Protein AF-A0A2L2YLT2-F1 (afdb_monomer_lite)

pLDDT: mean 78.49, std 17.12, range [33.25, 95.69]

Sequence (82 aa):
FITTLINGYSSADDLNAACVNTLTGGLPKVKVINVRLPGILYSPGFVKNSNYQNNVQCAYQLLAPQGMHVRILFNTLDVDIT

Structure (mmCIF, N/CA/C/O backbone):
data_AF-A0A2L2YLT2-F1
#
_entry.id   AF-A0A2L2YLT2-F1
#
loop_
_atom_site.group_PDB
_atom_site.id
_atom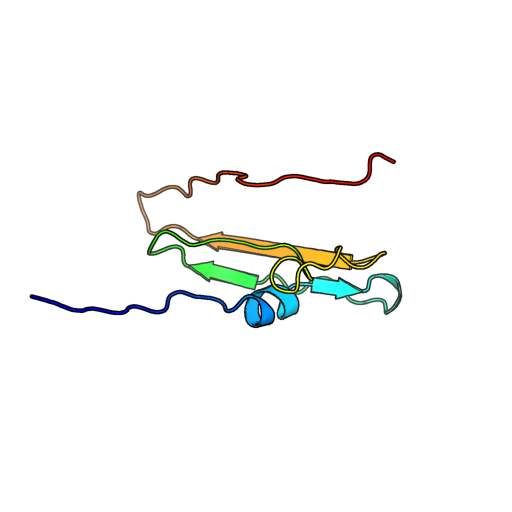_site.type_symbol
_atom_site.label_atom_id
_atom_site.label_alt_id
_atom_site.label_comp_id
_atom_site.label_asym_id
_atom_site.label_entity_id
_atom_site.label_seq_id
_atom_site.pdbx_PDB_ins_code
_atom_site.Cartn_x
_atom_site.Cartn_y
_atom_site.Cartn_z
_atom_site.occupancy
_atom_site.B_iso_or_equiv
_atom_site.auth_seq_id
_atom_site.auth_comp_id
_atom_site.auth_asym_id
_atom_site.auth_atom_id
_atom_site.pdbx_PDB_model_num
ATOM 1 N N . PHE A 1 1 ? -29.082 -18.503 6.677 1.00 38.72 1 PHE A N 1
ATOM 2 C CA . PHE A 1 1 ? -27.811 -18.331 5.950 1.00 38.72 1 PHE A CA 1
ATOM 3 C C . PHE A 1 1 ? -27.671 -16.856 5.629 1.00 38.72 1 PHE A C 1
ATOM 5 O O . PHE A 1 1 ? -28.429 -16.349 4.816 1.00 38.72 1 PHE A O 1
ATOM 12 N N . ILE A 1 2 ? -26.841 -16.140 6.385 1.00 37.00 2 ILE A N 1
ATOM 13 C CA . ILE A 1 2 ? -26.650 -14.699 6.208 1.00 37.00 2 ILE A CA 1
ATOM 14 C C . ILE A 1 2 ? -25.520 -14.520 5.200 1.00 37.00 2 ILE A C 1
ATOM 16 O O . ILE A 1 2 ? -24.372 -14.845 5.490 1.00 37.00 2 ILE A O 1
ATOM 20 N N . THR A 1 3 ? -25.861 -14.024 4.018 1.00 41.19 3 THR A N 1
ATOM 21 C CA . THR A 1 3 ? -24.893 -13.579 3.020 1.00 41.19 3 THR A CA 1
ATOM 22 C C . THR A 1 3 ? -24.695 -12.083 3.224 1.00 41.19 3 THR A C 1
ATOM 24 O O . THR A 1 3 ? -25.430 -11.278 2.660 1.00 41.19 3 THR A O 1
ATOM 27 N N . THR A 1 4 ? -23.732 -11.692 4.058 1.00 39.84 4 THR A N 1
ATOM 28 C CA . THR A 1 4 ? -23.296 -10.291 4.109 1.00 39.84 4 THR A CA 1
ATOM 29 C C . THR A 1 4 ? -22.017 -10.165 3.299 1.00 39.84 4 THR A C 1
ATOM 31 O O . THR A 1 4 ? -20.928 -10.483 3.770 1.00 39.84 4 THR A O 1
ATOM 34 N N . LEU A 1 5 ? -22.166 -9.719 2.054 1.00 42.09 5 LEU A N 1
ATOM 35 C CA . LEU A 1 5 ? -21.064 -9.252 1.226 1.00 42.09 5 LEU A CA 1
ATOM 36 C C . LEU A 1 5 ? -20.735 -7.826 1.693 1.00 42.09 5 LEU A C 1
ATOM 38 O O . LEU A 1 5 ? -21.516 -6.906 1.461 1.00 42.09 5 LEU A O 1
ATOM 42 N N . ILE A 1 6 ? -19.622 -7.638 2.403 1.00 33.84 6 ILE A N 1
ATOM 43 C CA . ILE A 1 6 ? -19.117 -6.303 2.748 1.00 33.84 6 ILE A CA 1
ATOM 44 C C . ILE A 1 6 ? -17.859 -6.064 1.920 1.00 33.84 6 ILE A C 1
ATOM 46 O O . ILE A 1 6 ? -16.781 -6.554 2.249 1.00 33.84 6 ILE A O 1
ATOM 50 N N . ASN A 1 7 ? -18.006 -5.298 0.837 1.00 38.06 7 ASN A N 1
ATOM 51 C CA . ASN A 1 7 ? -16.893 -4.824 0.022 1.00 38.06 7 ASN A CA 1
ATOM 52 C C . ASN A 1 7 ? -16.146 -3.709 0.767 1.00 38.06 7 ASN A C 1
ATOM 54 O O . ASN A 1 7 ? -16.395 -2.526 0.566 1.00 38.06 7 ASN A O 1
ATOM 58 N N . GLY A 1 8 ? -15.202 -4.101 1.618 1.00 33.25 8 GLY A N 1
ATOM 59 C CA . GLY A 1 8 ? -14.076 -3.262 2.024 1.00 33.25 8 GLY A CA 1
ATOM 60 C C . GLY A 1 8 ? -12.909 -3.393 1.046 1.00 33.25 8 GLY A C 1
ATOM 61 O O . GLY A 1 8 ? -11.760 -3.398 1.471 1.00 33.25 8 GLY A O 1
ATOM 62 N N . TYR A 1 9 ? -13.181 -3.575 -0.246 1.00 47.03 9 TYR A N 1
ATOM 63 C CA . TYR A 1 9 ? -12.137 -3.524 -1.254 1.00 47.03 9 TYR A CA 1
ATOM 64 C C . TYR A 1 9 ? -11.972 -2.055 -1.617 1.00 47.03 9 TYR A C 1
ATOM 66 O O . TYR A 1 9 ? -12.797 -1.488 -2.324 1.00 47.03 9 TYR A O 1
ATOM 74 N N . SER A 1 10 ? -10.883 -1.436 -1.165 1.00 44.31 10 SER A N 1
ATOM 75 C CA . SER A 1 10 ? -10.203 -0.551 -2.104 1.00 44.31 10 SER A CA 1
ATOM 76 C C . SER A 1 10 ? -9.911 -1.463 -3.287 1.00 44.31 10 SER A C 1
ATOM 78 O O . SER A 1 10 ? -9.091 -2.372 -3.147 1.00 44.31 10 SER A O 1
ATOM 80 N N . SER A 1 11 ? -10.662 -1.343 -4.383 1.00 48.72 11 SER A N 1
ATOM 81 C CA . SER A 1 11 ? -10.358 -2.118 -5.580 1.00 48.72 11 SER A CA 1
ATOM 82 C C . SER A 1 11 ? -8.876 -1.901 -5.908 1.00 48.72 11 SER A C 1
ATOM 84 O O . SER A 1 11 ? -8.287 -0.890 -5.510 1.00 48.72 11 SER A O 1
ATOM 86 N N . ALA A 1 12 ? -8.216 -2.844 -6.575 1.00 48.59 12 ALA A N 1
ATOM 87 C CA . ALA A 1 12 ? -6.803 -2.661 -6.908 1.00 48.59 12 ALA A CA 1
ATOM 88 C C . ALA A 1 12 ? -6.551 -1.331 -7.655 1.00 48.59 12 ALA A C 1
ATOM 90 O O . ALA A 1 12 ? -5.501 -0.718 -7.485 1.00 48.59 12 ALA A O 1
ATOM 91 N N . ASP A 1 13 ? -7.549 -0.828 -8.390 1.00 54.59 13 ASP A N 1
ATOM 92 C CA . ASP A 1 13 ? -7.526 0.493 -9.019 1.00 54.59 13 ASP A CA 1
ATOM 93 C C . ASP A 1 13 ? -7.615 1.658 -8.007 1.00 54.59 13 ASP A C 1
ATOM 95 O O . ASP A 1 13 ? -6.918 2.660 -8.165 1.00 54.59 13 ASP A O 1
ATOM 99 N N . ASP A 1 14 ? -8.366 1.514 -6.911 1.00 65.56 14 ASP A N 1
ATOM 100 C CA . ASP A 1 14 ? -8.415 2.497 -5.814 1.00 65.56 14 ASP A CA 1
ATOM 101 C C . ASP A 1 14 ? -7.121 2.556 -4.985 1.00 65.56 14 ASP A C 1
ATOM 103 O O . ASP A 1 14 ? -6.862 3.572 -4.324 1.00 65.56 14 ASP A O 1
ATOM 107 N N . LEU A 1 15 ? -6.330 1.473 -4.997 1.00 71.69 15 LEU A N 1
ATOM 108 C CA . LEU A 1 15 ? -4.981 1.441 -4.422 1.00 71.69 15 LEU A CA 1
ATOM 109 C C . LEU A 1 15 ? -3.983 2.134 -5.352 1.00 71.69 15 LEU A C 1
ATOM 111 O O . LEU A 1 15 ? -3.172 2.930 -4.884 1.00 71.69 15 LEU A O 1
ATOM 115 N N . ASN A 1 16 ? -4.100 1.924 -6.667 1.00 70.00 16 ASN A N 1
ATOM 116 C CA . ASN A 1 16 ? -3.241 2.571 -7.663 1.00 70.00 16 ASN A CA 1
ATOM 117 C C . ASN A 1 16 ? -3.334 4.103 -7.620 1.00 70.00 16 ASN A C 1
ATOM 119 O O . ASN A 1 16 ? -2.352 4.777 -7.910 1.00 70.00 16 ASN A O 1
ATOM 123 N N . ALA A 1 17 ? -4.469 4.668 -7.193 1.00 73.75 17 ALA A N 1
ATOM 124 C CA . ALA A 1 17 ? -4.617 6.112 -6.989 1.00 73.75 17 ALA A CA 1
ATOM 125 C C . ALA A 1 17 ? -3.692 6.696 -5.894 1.00 73.75 17 ALA A C 1
ATOM 127 O O . ALA A 1 17 ? -3.492 7.910 -5.847 1.00 73.75 17 ALA A O 1
ATOM 128 N N . ALA A 1 18 ? -3.135 5.860 -5.009 1.00 80.69 18 ALA A N 1
ATOM 129 C CA . ALA A 1 18 ? -2.129 6.256 -4.017 1.00 80.69 18 ALA A CA 1
ATOM 130 C C . ALA A 1 18 ? -0.719 6.3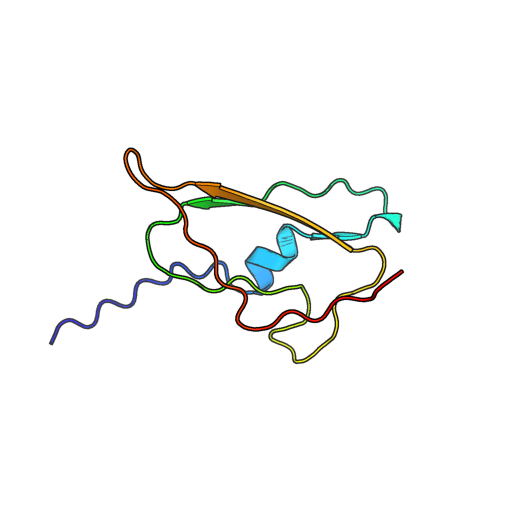85 -4.612 1.00 80.69 18 ALA A C 1
ATOM 132 O O . ALA A 1 18 ? 0.190 6.915 -3.968 1.00 80.69 18 ALA A O 1
ATOM 133 N N . CYS A 1 19 ? -0.528 5.845 -5.813 1.00 86.50 19 CYS A N 1
ATOM 134 C CA . CYS A 1 19 ? 0.752 5.757 -6.480 1.00 86.50 19 CYS A CA 1
ATOM 135 C C . CYS A 1 19 ? 0.914 6.895 -7.484 1.00 86.50 19 CYS A C 1
ATOM 137 O O . CYS A 1 19 ? -0.009 7.243 -8.218 1.00 86.50 19 CYS A O 1
ATOM 139 N N . VAL A 1 20 ? 2.111 7.465 -7.532 1.00 88.88 20 VAL A N 1
ATOM 140 C CA . VAL A 1 20 ? 2.477 8.530 -8.467 1.00 88.88 20 VAL A CA 1
ATOM 141 C C . VAL A 1 20 ? 3.774 8.179 -9.177 1.00 88.88 20 VAL A C 1
ATOM 143 O O . VAL A 1 20 ? 4.610 7.455 -8.636 1.00 88.88 20 VAL A O 1
ATOM 146 N N . ASN A 1 21 ? 3.949 8.713 -10.384 1.00 86.31 21 ASN A N 1
ATOM 147 C CA . ASN A 1 21 ? 5.221 8.642 -11.088 1.00 86.31 21 ASN A CA 1
ATOM 148 C C . ASN A 1 21 ? 6.118 9.803 -10.637 1.00 86.31 21 ASN A C 1
ATOM 150 O O . ASN A 1 21 ? 5.772 10.972 -10.836 1.00 86.31 21 ASN A O 1
ATOM 154 N N . THR A 1 22 ? 7.274 9.498 -10.056 1.00 84.12 22 THR A N 1
ATOM 155 C CA . THR A 1 22 ? 8.180 10.511 -9.499 1.00 84.12 22 THR A CA 1
ATOM 156 C C . THR A 1 22 ? 8.817 11.395 -10.574 1.00 84.12 22 THR A C 1
ATOM 158 O O . THR A 1 22 ? 9.123 12.553 -10.299 1.00 84.12 22 THR A O 1
ATOM 161 N N . LEU A 1 23 ? 8.922 10.926 -11.825 1.00 84.44 23 LEU A N 1
ATOM 162 C CA . LEU A 1 23 ? 9.423 11.729 -12.950 1.00 84.44 23 LEU A CA 1
ATOM 163 C C . LEU A 1 23 ? 8.454 12.848 -13.349 1.00 84.44 23 LEU A C 1
ATOM 165 O O . LEU A 1 23 ? 8.874 13.862 -13.896 1.00 84.44 23 LEU A O 1
ATOM 169 N N . THR A 1 24 ? 7.161 12.693 -13.050 1.00 82.06 24 THR A N 1
ATOM 170 C CA . THR A 1 24 ? 6.157 13.752 -13.259 1.00 82.06 24 THR A CA 1
ATOM 171 C C . THR A 1 24 ? 6.134 14.792 -12.132 1.00 82.06 24 THR A C 1
ATOM 173 O O . THR A 1 24 ? 5.286 15.680 -12.137 1.00 82.06 24 THR A O 1
ATOM 176 N N . GLY A 1 25 ? 7.053 14.697 -11.161 1.00 72.38 25 GLY A N 1
ATOM 177 C CA . GLY A 1 25 ? 7.144 15.619 -10.024 1.00 72.38 25 GLY A CA 1
ATOM 178 C C . GLY A 1 25 ? 6.014 15.460 -9.000 1.00 72.38 25 GLY A C 1
ATOM 179 O O . GLY A 1 25 ? 5.828 16.323 -8.144 1.00 72.38 25 GLY A O 1
ATOM 180 N N . GLY A 1 26 ? 5.237 14.377 -9.087 1.00 73.19 26 GLY A N 1
ATOM 181 C CA . GLY A 1 26 ? 4.152 14.095 -8.157 1.00 73.19 26 GLY A CA 1
ATOM 182 C C . GLY A 1 26 ? 4.678 13.602 -6.811 1.00 73.19 26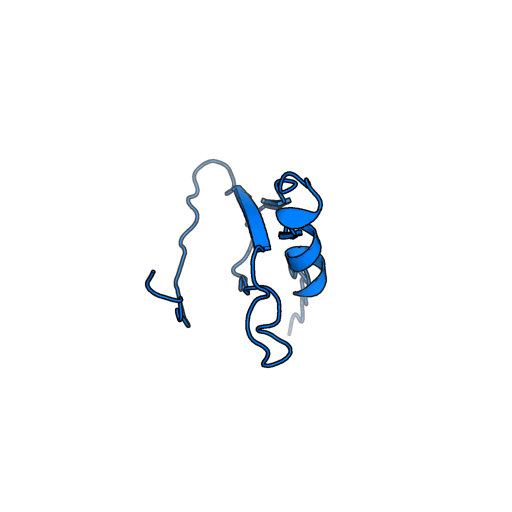 GLY A C 1
ATOM 183 O O . GLY A 1 26 ? 5.503 12.693 -6.758 1.00 73.19 26 GLY A O 1
ATOM 184 N N . LEU A 1 27 ? 4.158 14.160 -5.716 1.00 77.88 27 LEU A N 1
ATOM 185 C CA . LEU A 1 27 ? 4.294 13.567 -4.385 1.00 77.88 27 LEU A CA 1
ATOM 186 C C . LEU A 1 27 ? 3.194 12.515 -4.183 1.00 77.88 27 LEU A C 1
ATOM 188 O O . LEU A 1 27 ? 2.043 12.774 -4.558 1.00 77.88 27 LEU A O 1
ATOM 192 N N . PRO A 1 28 ? 3.502 11.346 -3.593 1.00 78.88 28 PRO A N 1
ATOM 193 C CA . PRO A 1 28 ? 2.493 10.330 -3.335 1.00 78.88 28 PRO A CA 1
ATOM 194 C C . PRO A 1 28 ? 1.433 10.891 -2.390 1.00 78.88 28 PRO A C 1
ATOM 196 O O . PRO A 1 28 ? 1.728 11.344 -1.281 1.00 78.88 28 PRO A O 1
ATOM 199 N N . LYS A 1 29 ? 0.176 10.860 -2.831 1.00 80.81 29 LYS A N 1
ATOM 200 C CA . LYS A 1 29 ? -0.955 11.196 -1.969 1.00 80.81 29 LYS A CA 1
ATOM 201 C C . LYS A 1 29 ? -1.191 10.023 -1.030 1.00 80.81 29 LYS A C 1
ATOM 203 O O . LYS A 1 29 ? -1.489 8.921 -1.482 1.00 80.81 29 LYS A O 1
ATOM 208 N N . VAL A 1 30 ? -1.075 10.272 0.273 1.00 87.38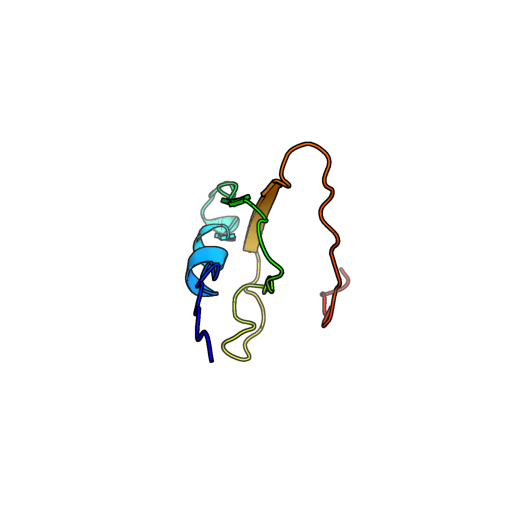 30 VAL A N 1
ATOM 209 C CA . VAL A 1 30 ? -1.306 9.241 1.288 1.00 87.38 30 VAL A CA 1
ATOM 210 C C . VAL A 1 30 ? -2.743 8.740 1.187 1.00 87.38 30 VAL A C 1
ATOM 212 O O . VAL A 1 30 ? -3.698 9.486 1.414 1.00 87.38 30 VAL A O 1
ATOM 215 N N . LYS A 1 31 ? -2.904 7.455 0.874 1.00 87.50 31 LYS A N 1
ATOM 216 C CA . LYS A 1 31 ? -4.197 6.778 0.914 1.00 87.50 31 LYS A CA 1
ATOM 217 C C . LYS A 1 31 ? -4.440 6.252 2.321 1.00 87.50 31 LYS A C 1
ATOM 219 O O . LYS A 1 31 ? -3.802 5.296 2.761 1.00 87.50 31 LYS A O 1
ATOM 224 N N . VAL A 1 32 ? -5.382 6.876 3.021 1.00 88.94 32 VAL A N 1
ATOM 225 C CA . VAL A 1 32 ? -5.827 6.424 4.342 1.00 88.94 32 VAL A CA 1
ATOM 226 C C . VAL A 1 32 ? -6.801 5.259 4.184 1.00 88.94 32 VAL A C 1
ATOM 228 O O . VAL A 1 32 ? -7.801 5.365 3.472 1.00 88.94 32 VAL A O 1
ATOM 231 N N . ILE A 1 33 ? -6.518 4.150 4.863 1.00 87.12 33 ILE A N 1
ATOM 232 C CA . ILE A 1 33 ? -7.323 2.929 4.853 1.00 87.12 33 ILE A CA 1
ATOM 233 C C . ILE A 1 33 ? -7.720 2.614 6.292 1.00 87.12 33 ILE A C 1
ATOM 235 O O . ILE A 1 33 ? -6.883 2.278 7.127 1.00 87.12 33 ILE A O 1
ATOM 239 N N . ASN A 1 34 ? -9.017 2.703 6.581 1.00 90.44 34 ASN A N 1
ATOM 240 C CA . ASN A 1 34 ? -9.569 2.284 7.866 1.00 90.44 34 ASN A CA 1
ATOM 241 C C . ASN A 1 34 ? -9.747 0.761 7.862 1.00 90.44 34 ASN A C 1
ATOM 243 O O . ASN A 1 34 ? -10.675 0.238 7.242 1.00 90.44 34 ASN A O 1
ATOM 247 N N . VAL A 1 35 ? -8.856 0.050 8.549 1.00 87.31 35 VAL A N 1
ATOM 248 C CA . VAL A 1 35 ? -8.816 -1.414 8.577 1.00 87.31 35 VAL A CA 1
ATOM 249 C C . VAL A 1 35 ? -9.860 -1.924 9.564 1.00 87.31 35 VAL A C 1
ATOM 251 O O . VAL A 1 35 ? -9.628 -1.984 10.767 1.00 87.31 35 VAL A O 1
ATOM 254 N N . ARG A 1 36 ? -11.042 -2.271 9.051 1.00 85.25 36 ARG A N 1
ATOM 255 C CA . ARG A 1 36 ? -12.132 -2.860 9.851 1.00 85.25 36 ARG A CA 1
ATOM 256 C C . ARG A 1 36 ? -12.242 -4.372 9.694 1.00 85.25 36 ARG A C 1
ATOM 258 O O . ARG A 1 36 ? -12.767 -5.039 10.576 1.00 85.25 36 ARG A O 1
ATOM 265 N N . LEU A 1 37 ? -11.773 -4.889 8.564 1.00 83.06 37 LEU A N 1
ATOM 266 C CA . LEU A 1 37 ? -11.824 -6.293 8.178 1.00 83.06 37 LEU A CA 1
ATOM 267 C C . LEU A 1 37 ? -10.513 -6.664 7.467 1.00 83.06 37 LEU A C 1
ATOM 269 O O . LEU A 1 37 ? -9.844 -5.767 6.941 1.00 83.06 37 LEU A O 1
ATOM 273 N N . PRO A 1 38 ? -10.142 -7.956 7.429 1.00 83.25 38 PRO A N 1
ATOM 274 C CA . PRO A 1 38 ? -9.021 -8.419 6.621 1.00 83.25 38 PRO A CA 1
ATOM 275 C C . PRO A 1 38 ? -9.206 -8.056 5.143 1.00 83.25 38 PRO A C 1
ATOM 277 O O . PRO A 1 38 ? -10.309 -8.142 4.605 1.00 83.25 38 PRO A O 1
ATOM 280 N N . GLY A 1 39 ? -8.112 -7.686 4.487 1.00 81.25 39 GLY A N 1
ATOM 281 C CA . GLY A 1 39 ? -8.074 -7.347 3.069 1.00 81.25 39 GLY A CA 1
ATOM 282 C C . GLY A 1 39 ? -6.684 -7.592 2.494 1.00 81.25 39 GLY A C 1
ATOM 283 O O . GLY A 1 39 ? -5.745 -7.880 3.239 1.00 81.25 39 GLY A O 1
ATOM 284 N N . ILE A 1 40 ? -6.559 -7.492 1.171 1.00 83.75 40 ILE A N 1
ATOM 285 C CA . ILE A 1 40 ? -5.290 -7.689 0.466 1.00 83.75 40 ILE A CA 1
ATOM 286 C C . ILE A 1 40 ? -4.847 -6.357 -0.139 1.00 83.75 40 ILE A C 1
ATOM 288 O O . ILE A 1 40 ? -5.644 -5.653 -0.759 1.00 83.75 40 ILE A O 1
ATOM 292 N N . LEU A 1 41 ? -3.574 -6.021 0.062 1.00 85.12 41 LEU A N 1
ATOM 293 C CA . LEU A 1 41 ? -2.901 -4.907 -0.596 1.00 85.12 41 LEU A CA 1
ATOM 294 C C . LEU A 1 41 ? -2.047 -5.458 -1.736 1.00 85.12 41 LEU A C 1
ATOM 296 O O . LEU A 1 41 ? -1.344 -6.451 -1.558 1.00 85.12 41 LEU A O 1
ATOM 300 N N . TYR A 1 42 ? -2.104 -4.794 -2.885 1.00 86.38 42 TYR A N 1
ATOM 301 C CA . TYR A 1 42 ? -1.371 -5.177 -4.085 1.00 86.38 42 TYR A CA 1
ATOM 302 C C . TYR A 1 42 ? -0.495 -4.021 -4.560 1.00 86.38 42 TYR A C 1
ATOM 304 O O . TYR A 1 42 ? -0.879 -2.856 -4.434 1.00 86.38 42 TYR A O 1
ATOM 312 N N . SER A 1 43 ? 0.664 -4.341 -5.134 1.00 87.25 43 SER A N 1
ATOM 313 C CA . SER A 1 43 ? 1.440 -3.370 -5.903 1.00 87.25 43 SER A CA 1
ATOM 314 C C . SER A 1 43 ? 0.720 -3.021 -7.216 1.00 87.25 43 SER A C 1
ATOM 316 O O . SER A 1 43 ? -0.086 -3.820 -7.718 1.00 87.25 43 SER A O 1
ATOM 318 N N . PRO A 1 44 ? 0.999 -1.844 -7.809 1.00 86.25 44 PRO A N 1
ATOM 319 C CA . PRO A 1 44 ? 0.462 -1.498 -9.117 1.00 86.25 44 PRO A CA 1
ATOM 320 C C . PRO A 1 44 ? 0.794 -2.556 -10.164 1.00 86.25 44 PRO A C 1
ATOM 322 O O . PRO A 1 44 ? 1.936 -2.985 -10.275 1.00 86.25 44 PRO A O 1
ATOM 325 N N . GLY A 1 45 ? -0.214 -2.974 -10.930 1.00 84.44 45 GLY A N 1
ATOM 326 C CA . GLY A 1 45 ? -0.058 -3.983 -11.982 1.00 84.44 45 GLY A CA 1
ATOM 327 C C . GLY A 1 45 ? -0.209 -5.436 -11.522 1.00 84.44 45 GLY A C 1
ATOM 328 O O . GLY A 1 45 ? -0.558 -6.268 -12.358 1.00 84.44 45 GLY A O 1
ATOM 329 N N . PHE A 1 46 ? -0.087 -5.740 -10.222 1.00 87.19 46 PHE A N 1
ATOM 330 C CA . PHE A 1 46 ? -0.102 -7.124 -9.722 1.00 87.19 46 PHE A CA 1
ATOM 331 C C . PHE A 1 46 ? -1.366 -7.895 -10.125 1.00 87.19 46 PHE A C 1
ATOM 333 O O . PHE A 1 46 ? -1.280 -8.979 -10.690 1.00 87.19 46 PHE A O 1
ATOM 340 N N . VAL A 1 47 ? -2.558 -7.316 -9.925 1.00 83.94 47 VAL A N 1
ATOM 341 C CA . VAL A 1 47 ? -3.831 -7.977 -10.291 1.00 83.94 47 VAL A CA 1
ATOM 342 C C . VAL A 1 47 ? -4.015 -8.168 -11.800 1.00 83.94 47 VAL A C 1
ATOM 344 O O . VAL A 1 47 ? -4.852 -8.959 -12.222 1.00 83.94 47 VAL A O 1
ATOM 347 N N . LYS A 1 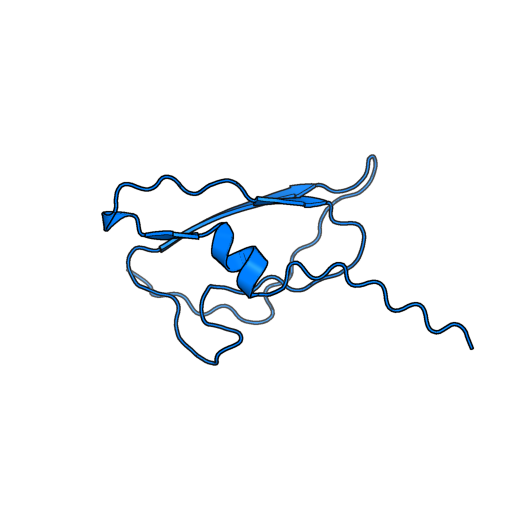48 ? -3.251 -7.432 -12.615 1.00 84.94 48 LYS A N 1
ATOM 348 C CA . LYS A 1 48 ? -3.225 -7.556 -14.079 1.00 84.94 48 LYS A CA 1
ATOM 349 C C . LYS A 1 48 ? -2.121 -8.514 -14.542 1.00 84.94 48 LYS A C 1
ATOM 351 O O . LYS A 1 48 ? -1.863 -8.582 -15.738 1.00 84.94 48 LYS A O 1
ATOM 356 N N . ASN A 1 49 ? -1.471 -9.225 -13.614 1.00 87.56 49 ASN A N 1
ATOM 357 C CA . ASN A 1 49 ? -0.286 -10.051 -13.857 1.00 87.56 49 ASN A CA 1
ATOM 358 C C . ASN A 1 49 ? 0.837 -9.269 -14.562 1.00 87.56 49 ASN A C 1
ATOM 360 O O . ASN A 1 49 ? 1.502 -9.782 -15.457 1.00 87.56 49 ASN A O 1
ATOM 364 N N . SER A 1 50 ? 1.010 -8.003 -14.176 1.00 86.94 50 SER A N 1
ATOM 365 C CA . SER A 1 50 ? 2.045 -7.105 -14.686 1.00 86.94 50 SER A CA 1
ATOM 366 C C . SER A 1 50 ? 2.973 -6.675 -13.556 1.00 86.94 50 SER A C 1
ATOM 368 O O . SER A 1 50 ? 2.544 -6.531 -12.411 1.00 86.94 50 SER A O 1
ATOM 370 N N . ASN A 1 51 ? 4.223 -6.382 -13.907 1.00 88.75 51 ASN A N 1
ATOM 371 C CA . ASN A 1 51 ? 5.178 -5.760 -12.996 1.00 88.75 51 ASN A CA 1
ATOM 372 C C . ASN A 1 51 ? 4.728 -4.345 -12.608 1.00 88.75 51 ASN A C 1
ATOM 374 O O . ASN A 1 51 ? 3.971 -3.693 -13.343 1.00 88.75 51 ASN A O 1
ATOM 378 N N . TYR A 1 52 ? 5.238 -3.868 -11.472 1.00 87.81 52 TYR A N 1
ATOM 379 C CA . TYR A 1 52 ? 5.128 -2.464 -11.097 1.00 87.81 52 TYR A CA 1
ATOM 380 C C . TYR A 1 52 ? 5.909 -1.588 -12.083 1.00 87.81 52 TYR A C 1
ATOM 382 O O . TYR A 1 52 ? 6.887 -2.011 -12.698 1.00 87.81 52 TYR A O 1
ATOM 390 N N . GLN A 1 53 ? 5.454 -0.350 -12.266 1.00 88.56 53 GLN A N 1
ATOM 391 C CA . GLN A 1 53 ? 6.128 0.600 -13.146 1.00 88.56 53 GLN A CA 1
ATOM 392 C C . GLN A 1 53 ? 7.417 1.123 -12.503 1.00 88.56 53 GLN A C 1
ATOM 394 O O . GLN A 1 53 ? 7.472 1.334 -11.293 1.00 88.56 53 GLN A O 1
ATOM 399 N N . ASN A 1 54 ? 8.422 1.428 -13.324 1.00 89.44 54 ASN A N 1
ATOM 400 C CA . ASN A 1 54 ? 9.609 2.145 -12.861 1.00 89.44 54 ASN A CA 1
ATOM 401 C C . ASN A 1 54 ? 9.239 3.543 -12.353 1.00 89.44 54 ASN A C 1
ATOM 403 O O . ASN A 1 54 ? 8.345 4.195 -12.900 1.00 89.44 54 ASN A O 1
ATOM 407 N N . ASN A 1 55 ? 9.991 4.035 -11.365 1.00 89.44 55 ASN A N 1
ATOM 408 C CA . ASN A 1 55 ? 9.818 5.375 -10.790 1.00 89.44 55 ASN A CA 1
ATOM 409 C C . ASN A 1 55 ? 8.430 5.592 -10.160 1.00 89.44 55 ASN A C 1
ATOM 411 O O . ASN A 1 55 ? 7.913 6.710 -10.147 1.00 89.44 55 ASN A O 1
ATOM 415 N N . VAL A 1 56 ? 7.802 4.523 -9.663 1.00 87.62 56 VAL A N 1
ATOM 416 C CA . VAL A 1 56 ? 6.534 4.608 -8.939 1.00 87.62 56 VAL A CA 1
ATOM 417 C C . VAL A 1 56 ? 6.784 4.764 -7.443 1.00 87.62 56 VAL A C 1
ATOM 419 O O . VAL A 1 56 ? 7.605 4.059 -6.858 1.00 87.62 56 VAL A O 1
ATOM 422 N N . GLN A 1 57 ? 6.048 5.670 -6.808 1.00 89.81 57 GLN A N 1
ATOM 423 C CA . GLN A 1 57 ? 6.040 5.821 -5.358 1.00 89.81 57 GLN A CA 1
ATOM 424 C C . GLN A 1 57 ? 4.601 5.823 -4.851 1.00 89.81 57 GLN A C 1
ATOM 426 O O . GLN A 1 57 ? 3.762 6.557 -5.367 1.00 89.81 57 GLN A O 1
ATOM 431 N N . CYS A 1 58 ? 4.319 5.017 -3.829 1.00 89.00 58 CYS A N 1
ATOM 432 C CA . CYS A 1 58 ? 2.996 4.894 -3.217 1.00 89.00 58 CYS A CA 1
ATOM 433 C C . CYS A 1 58 ? 3.088 5.152 -1.710 1.00 89.00 58 CYS A C 1
ATOM 435 O O . CYS A 1 58 ? 4.086 4.795 -1.084 1.00 89.00 58 CYS A O 1
ATOM 437 N N . ALA A 1 59 ? 2.039 5.722 -1.112 1.00 89.56 59 ALA A N 1
ATOM 438 C CA . ALA A 1 59 ? 1.956 5.907 0.335 1.00 89.56 59 ALA A CA 1
ATOM 439 C C . ALA A 1 59 ? 0.587 5.469 0.870 1.00 89.56 59 ALA A C 1
ATOM 441 O O . ALA A 1 59 ? -0.448 5.996 0.463 1.00 89.56 59 ALA A O 1
ATOM 442 N N . TYR A 1 60 ? 0.588 4.533 1.820 1.00 88.62 60 TYR A N 1
ATOM 443 C CA . TYR A 1 60 ? -0.617 4.004 2.459 1.00 88.62 60 TYR A CA 1
ATOM 444 C C . TYR A 1 60 ? -0.540 4.206 3.971 1.00 88.62 60 TYR A C 1
ATOM 446 O O . TYR A 1 60 ? 0.471 3.882 4.591 1.00 88.62 60 TYR A O 1
ATOM 454 N N . GLN A 1 61 ? -1.619 4.702 4.572 1.00 91.12 61 GLN A N 1
ATOM 455 C CA . GLN A 1 61 ? -1.756 4.827 6.021 1.00 91.12 61 GLN A CA 1
ATOM 456 C C . GLN A 1 61 ? -2.872 3.903 6.501 1.00 91.12 61 GLN A C 1
ATOM 458 O O . GLN A 1 61 ? -4.044 4.128 6.200 1.00 91.12 61 GLN A O 1
ATOM 463 N N . LEU A 1 62 ? -2.508 2.865 7.251 1.00 90.31 62 LEU A N 1
ATOM 464 C CA . LEU A 1 62 ? -3.452 1.884 7.782 1.00 90.31 62 LEU A CA 1
ATOM 465 C C . LEU A 1 62 ? -3.878 2.292 9.195 1.00 90.31 62 LEU A C 1
ATOM 467 O O . LEU A 1 62 ? -3.046 2.378 10.095 1.00 90.31 62 LEU A O 1
ATOM 471 N N . LEU A 1 63 ? -5.172 2.537 9.388 1.00 91.44 63 LEU A N 1
ATOM 472 C CA . LEU A 1 63 ? -5.746 2.923 10.674 1.00 91.44 63 LEU A CA 1
ATOM 473 C C . LEU A 1 63 ? -6.560 1.767 11.249 1.00 91.44 63 LEU A C 1
ATOM 475 O O . LEU A 1 63 ? -7.586 1.383 10.683 1.00 91.44 63 LEU A O 1
ATOM 479 N N . ALA A 1 64 ? -6.106 1.223 12.376 1.00 89.81 64 ALA A N 1
ATOM 480 C CA . ALA A 1 64 ? -6.899 0.304 13.184 1.00 89.81 64 ALA A CA 1
ATOM 481 C C . ALA A 1 64 ? -7.859 1.083 14.105 1.00 89.81 64 ALA A C 1
ATOM 483 O O . ALA A 1 64 ? -7.553 2.212 14.500 1.00 89.81 64 ALA A O 1
ATOM 484 N N . PRO A 1 65 ? -9.003 0.490 14.487 1.00 90.44 65 PRO A N 1
ATOM 485 C CA . PRO A 1 65 ? -9.840 1.018 15.555 1.00 90.44 65 PRO A CA 1
ATOM 486 C C . PRO A 1 65 ? -9.072 1.158 16.876 1.00 90.44 65 PRO A C 1
ATOM 488 O O . PRO A 1 65 ? -8.056 0.499 17.106 1.00 90.44 65 PRO A O 1
ATOM 491 N N . GLN A 1 66 ? -9.592 1.990 17.777 1.00 92.88 66 GLN A N 1
ATOM 492 C CA . GLN A 1 66 ? -9.021 2.157 19.111 1.00 92.88 66 GLN A CA 1
ATOM 493 C C . GLN A 1 66 ? -8.920 0.808 19.843 1.00 92.88 66 GLN A C 1
ATOM 495 O O . GLN A 1 66 ? -9.867 0.025 19.853 1.00 92.88 66 GLN A O 1
ATOM 500 N N . GLY A 1 67 ? -7.764 0.547 20.460 1.00 95.69 67 GLY A N 1
ATOM 501 C CA . GLY A 1 67 ? -7.492 -0.704 21.176 1.00 95.69 67 GLY A CA 1
ATOM 502 C C . GLY A 1 67 ? -7.104 -1.889 20.283 1.00 95.69 67 GLY A C 1
ATOM 503 O O . GLY A 1 67 ? -6.905 -2.986 20.796 1.00 95.69 67 GLY A O 1
ATOM 504 N N . MET A 1 68 ? -6.973 -1.690 18.967 1.00 93.44 68 MET A N 1
ATOM 505 C CA . MET A 1 68 ? -6.549 -2.716 18.010 1.00 93.44 68 MET A CA 1
ATOM 506 C C . MET A 1 68 ? -5.196 -2.377 17.370 1.00 93.44 68 MET A C 1
ATOM 508 O O . MET A 1 68 ? -4.715 -1.248 17.444 1.00 93.44 68 MET A O 1
ATOM 512 N N . HIS A 1 69 ? -4.591 -3.364 16.707 1.00 89.56 69 HIS A N 1
ATOM 513 C CA . HIS A 1 69 ? -3.397 -3.190 15.879 1.00 89.56 69 HIS A CA 1
ATOM 514 C C . HIS A 1 69 ? -3.619 -3.798 14.489 1.00 89.56 69 HIS A C 1
ATOM 516 O O . HIS A 1 69 ? -4.425 -4.714 14.321 1.00 89.56 69 HIS A O 1
ATOM 522 N N . VAL A 1 70 ? -2.896 -3.292 13.488 1.00 88.12 70 VAL A N 1
ATOM 523 C CA . VAL A 1 70 ? -2.892 -3.871 12.139 1.00 88.12 70 VAL A CA 1
ATOM 524 C C . VAL A 1 70 ? -1.806 -4.942 12.061 1.00 88.12 70 VAL A C 1
ATOM 526 O O . VAL A 1 70 ? -0.653 -4.680 12.394 1.00 88.12 70 VAL A O 1
ATOM 529 N N . ARG A 1 71 ? -2.160 -6.140 11.588 1.00 90.81 71 ARG A N 1
ATOM 530 C CA . ARG A 1 71 ? -1.206 -7.202 11.241 1.00 90.81 71 ARG A CA 1
ATOM 531 C C . ARG A 1 71 ? -1.074 -7.283 9.724 1.00 90.81 71 ARG A C 1
ATOM 533 O O . ARG A 1 71 ? -2.080 -7.405 9.033 1.00 90.81 71 ARG A O 1
ATOM 540 N N . ILE A 1 72 ? 0.159 -7.252 9.225 1.00 87.94 72 ILE A N 1
ATOM 541 C CA . ILE A 1 72 ? 0.475 -7.349 7.794 1.00 87.94 72 ILE A CA 1
ATOM 542 C C . ILE A 1 72 ? 1.185 -8.679 7.532 1.00 87.94 72 ILE A C 1
ATOM 544 O O . ILE A 1 72 ? 2.014 -9.114 8.332 1.00 87.94 72 ILE A O 1
ATOM 548 N N . LEU A 1 73 ? 0.845 -9.317 6.414 1.00 88.69 73 LEU A N 1
ATOM 549 C CA . LEU A 1 73 ? 1.501 -10.512 5.896 1.00 88.69 73 LEU A CA 1
ATOM 550 C C . LEU A 1 73 ? 1.839 -10.281 4.421 1.00 88.69 73 LEU A C 1
ATOM 552 O O . LEU A 1 73 ? 0.987 -9.827 3.659 1.00 88.69 73 LEU A O 1
ATOM 556 N N . PHE A 1 74 ? 3.066 -10.616 4.027 1.00 89.06 74 PHE A N 1
ATOM 557 C CA . PHE A 1 74 ? 3.470 -10.630 2.626 1.00 89.06 74 PHE A CA 1
ATOM 558 C C . PHE A 1 74 ? 3.240 -12.028 2.056 1.00 89.06 74 PHE A C 1
ATOM 560 O O . PHE A 1 74 ? 4.002 -12.949 2.334 1.00 89.06 74 PHE A O 1
ATOM 567 N N . ASN A 1 75 ? 2.176 -12.188 1.270 1.00 88.75 75 ASN A N 1
ATOM 568 C CA . ASN A 1 75 ? 1.904 -13.444 0.561 1.00 88.75 75 ASN A CA 1
ATOM 569 C C . ASN A 1 75 ? 2.828 -13.616 -0.652 1.00 88.75 75 ASN A C 1
ATOM 571 O O . ASN A 1 75 ? 3.146 -14.733 -1.051 1.00 88.75 75 ASN A O 1
ATOM 575 N N . THR A 1 76 ? 3.241 -12.499 -1.246 1.00 89.19 76 THR A N 1
ATOM 576 C CA . THR A 1 76 ? 4.188 -12.431 -2.355 1.00 89.19 76 THR A CA 1
ATOM 577 C C . THR A 1 76 ? 5.028 -11.181 -2.155 1.00 89.19 76 THR A C 1
ATOM 579 O O . THR A 1 76 ? 4.486 -10.111 -1.872 1.00 89.19 76 THR A O 1
ATOM 582 N N . LEU A 1 77 ? 6.342 -11.329 -2.263 1.00 91.12 77 LEU A N 1
ATOM 583 C CA . LEU A 1 77 ? 7.292 -10.231 -2.216 1.00 91.12 77 LEU A CA 1
ATOM 584 C C . LEU A 1 77 ? 8.366 -10.520 -3.256 1.00 91.12 77 LEU A C 1
ATOM 586 O O . LEU A 1 77 ? 9.119 -11.478 -3.112 1.00 91.12 77 LEU A O 1
ATOM 590 N N . ASP A 1 78 ? 8.382 -9.697 -4.293 1.00 90.81 78 ASP A N 1
ATOM 591 C CA . ASP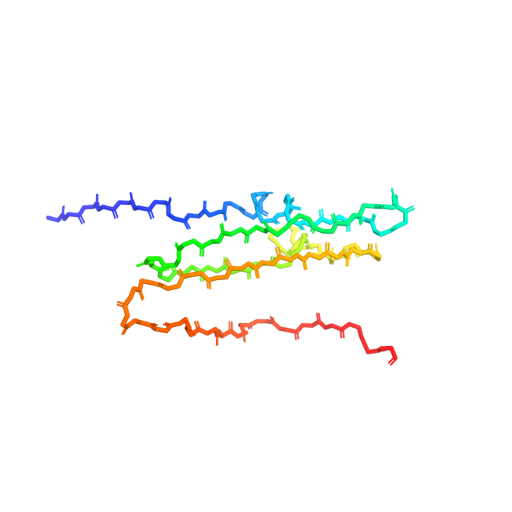 A 1 78 ? 9.377 -9.718 -5.354 1.00 90.81 78 ASP A CA 1
ATOM 592 C C . ASP A 1 78 ? 9.726 -8.260 -5.653 1.00 90.81 78 ASP A C 1
ATOM 594 O O . ASP A 1 78 ? 8.842 -7.456 -5.965 1.00 90.81 78 ASP A O 1
ATOM 598 N N . VAL A 1 79 ? 10.977 -7.896 -5.398 1.00 89.50 79 VAL A N 1
ATOM 599 C CA . VAL A 1 79 ? 11.475 -6.520 -5.454 1.00 89.50 79 VAL A CA 1
ATOM 600 C C . VAL A 1 79 ? 12.838 -6.523 -6.120 1.00 89.50 79 VAL A C 1
ATOM 602 O O . VAL A 1 79 ? 13.669 -7.384 -5.829 1.00 89.50 79 VAL A O 1
ATOM 605 N N . ASP A 1 80 ? 13.085 -5.535 -6.976 1.00 85.88 80 ASP A N 1
ATOM 606 C CA . ASP A 1 80 ? 14.410 -5.351 -7.558 1.00 85.88 80 ASP A CA 1
ATOM 607 C C . ASP A 1 80 ? 15.418 -4.972 -6.466 1.00 85.88 80 ASP A C 1
ATOM 609 O O . ASP A 1 80 ? 15.206 -4.032 -5.693 1.00 85.88 80 ASP A O 1
ATOM 613 N N . ILE A 1 81 ? 16.529 -5.708 -6.410 1.00 75.75 81 ILE A N 1
ATOM 614 C CA . ILE A 1 81 ? 17.675 -5.372 -5.568 1.00 75.75 81 ILE A CA 1
ATOM 615 C C . ILE A 1 81 ? 18.594 -4.435 -6.361 1.00 75.75 81 ILE A C 1
ATOM 617 O O . ILE A 1 81 ? 19.201 -4.832 -7.353 1.00 75.75 81 ILE A O 1
ATOM 621 N N . THR A 1 82 ? 18.632 -3.166 -5.965 1.00 57.75 82 THR A N 1
ATOM 622 C CA . THR A 1 82 ? 19.600 -2.175 -6.469 1.00 57.75 82 THR A CA 1
ATOM 623 C C . THR A 1 82 ? 20.934 -2.294 -5.762 1.00 57.75 82 THR A C 1
ATOM 625 O O . THR A 1 82 ? 20.898 -2.430 -4.516 1.00 57.75 82 THR A O 1
#

Foldseek 3Di:
DDDDDDPLDCDLVVQCQQKDQVVVVDDRDEAEREPPDDDDHDAPCVVVVDDHDPRMDGHYHYDYPPPDDDDDDPPDDDDDDD

Secondary structure (DSSP, 8-state):
-----------HHHHHTTEEEGGGTPPPPPEEEE-SS------TTGGGT-PPPTTEEE-EEEEPPTT-------S-------

Radius of gyration: 14.76 Å; chains: 1; bounding box: 47×34×36 Å

Organism: Parasteatoda tepidariorum (NCBI:txid114398)

InterPro domains:
  IPR000859 CUB domain [PF00431] (39-80)
  IPR035914 Spermadhesin, CUB domain superfamily [G3DSA:2.60.120.290] (10-82)
  IPR035914 Spermadhesin, CUB domain superfamily [SSF49854] (37-80)